Protein AF-A0A447XXS0-F1 (afdb_monomer_lite)

Radius of gyration: 13.25 Å; chains: 1; bounding box: 32×19×30 Å

Secondary structure (DSSP, 8-state):
---EEE-SSS-EEE---GGGHHHHHHHHHHTHHHHHHH-SGGGT---

Structure (mmCIF, N/CA/C/O backbone):
data_AF-A0A447XXS0-F1
#
_entry.id   AF-A0A447XXS0-F1
#
loop_
_atom_site.group_PDB
_atom_site.id
_atom_site.type_symbol
_atom_site.label_atom_id
_atom_site.label_alt_id
_atom_site.label_comp_id
_atom_site.label_asym_id
_atom_site.label_entity_id
_atom_site.label_seq_id
_atom_site.pdbx_PDB_ins_code
_atom_site.Cartn_x
_atom_site.Cartn_y
_atom_site.Cartn_z
_atom_site.occupancy
_atom_site.B_iso_or_equiv
_atom_site.auth_seq_id
_atom_site.auth_comp_id
_atom_site.auth_asym_id
_atom_site.auth_atom_id
_atom_site.pdbx_PDB_model_num
ATOM 1 N N . MET A 1 1 ? -16.612 -9.387 -5.642 1.00 51.03 1 MET A N 1
ATOM 2 C CA . MET A 1 1 ? -16.755 -9.521 -4.177 1.00 51.03 1 MET A CA 1
ATOM 3 C C . MET A 1 1 ? -15.596 -8.783 -3.546 1.00 51.03 1 MET A C 1
ATOM 5 O O . MET A 1 1 ? -14.463 -9.084 -3.885 1.00 51.03 1 MET A O 1
ATOM 9 N N . THR A 1 2 ? -15.871 -7.768 -2.737 1.00 60.41 2 THR A N 1
ATOM 10 C CA . THR A 1 2 ? -14.856 -7.006 -2.000 1.00 60.41 2 THR A CA 1
ATOM 11 C C . THR A 1 2 ? -14.873 -7.483 -0.557 1.00 60.41 2 THR A C 1
ATOM 13 O O . THR A 1 2 ? -15.869 -7.279 0.135 1.00 60.41 2 THR A O 1
ATOM 16 N N . GLU A 1 3 ? -13.814 -8.163 -0.127 1.00 78.25 3 GLU A N 1
ATOM 17 C CA . GLU A 1 3 ? -13.636 -8.532 1.277 1.00 78.25 3 GLU A CA 1
ATOM 18 C C . GLU A 1 3 ? -13.167 -7.300 2.057 1.00 78.25 3 GLU A C 1
ATOM 20 O O . GLU A 1 3 ? -12.135 -6.709 1.731 1.00 78.25 3 GLU A O 1
ATOM 25 N N . THR A 1 4 ? -13.943 -6.904 3.066 1.00 81.25 4 THR A N 1
ATOM 26 C CA . THR A 1 4 ? -13.630 -5.771 3.944 1.00 81.25 4 THR A CA 1
ATOM 27 C C . THR A 1 4 ? -13.615 -6.251 5.391 1.00 81.25 4 THR A C 1
ATOM 29 O O . THR A 1 4 ? -14.571 -6.876 5.850 1.00 81.25 4 THR A O 1
ATOM 32 N N . ILE A 1 5 ? -12.542 -5.952 6.119 1.00 86.88 5 ILE A N 1
ATOM 33 C CA . ILE A 1 5 ? -12.366 -6.263 7.539 1.00 86.88 5 ILE A CA 1
ATOM 34 C C . ILE A 1 5 ? -12.392 -4.946 8.314 1.00 86.88 5 ILE A C 1
ATOM 36 O O . ILE A 1 5 ? -11.536 -4.082 8.121 1.00 86.88 5 ILE A O 1
ATOM 40 N N . LYS A 1 6 ? -13.362 -4.788 9.215 1.00 84.56 6 LYS A N 1
ATOM 41 C CA . LYS A 1 6 ? -13.445 -3.610 10.084 1.00 84.56 6 LYS A CA 1
ATOM 42 C C . LYS A 1 6 ? -12.433 -3.734 11.224 1.00 84.56 6 LYS A C 1
ATOM 44 O O . LYS A 1 6 ? -12.513 -4.676 12.008 1.00 84.56 6 LYS A O 1
ATOM 49 N N . VAL A 1 7 ? -11.494 -2.792 11.312 1.00 86.12 7 VAL A N 1
ATOM 50 C CA . VAL A 1 7 ? -10.459 -2.768 12.362 1.00 86.12 7 VAL A CA 1
ATOM 51 C C . VAL A 1 7 ? -10.887 -1.868 13.519 1.00 86.12 7 VAL A C 1
ATOM 53 O O . VAL A 1 7 ? -10.723 -2.240 14.678 1.00 86.12 7 VAL A O 1
ATOM 56 N N . SER A 1 8 ? -11.462 -0.700 13.220 1.00 89.31 8 SER A N 1
ATOM 57 C CA . SER A 1 8 ? -11.977 0.247 14.220 1.00 89.31 8 SER A CA 1
ATOM 58 C C . SER A 1 8 ? -13.151 1.068 13.664 1.00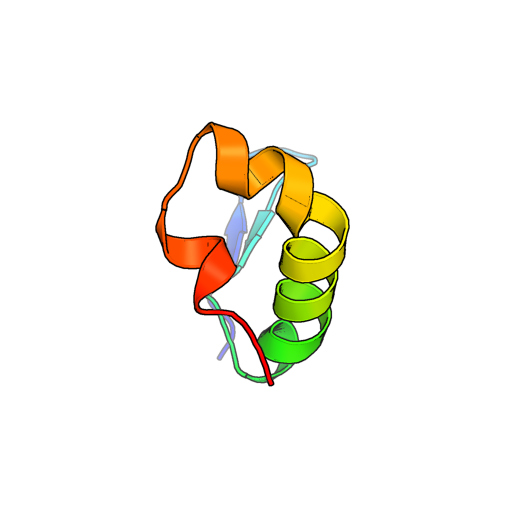 89.31 8 SER A C 1
ATOM 60 O O . SER A 1 8 ? -13.618 0.822 12.553 1.00 89.31 8 SER A O 1
ATOM 62 N N . GLU A 1 9 ? -13.659 2.046 14.422 1.00 85.00 9 GLU A N 1
ATOM 63 C CA . GLU A 1 9 ? -14.714 2.960 13.944 1.00 85.00 9 GLU A CA 1
ATOM 64 C C . GLU A 1 9 ? -14.273 3.851 12.771 1.00 85.00 9 GLU A C 1
ATOM 66 O O . GLU A 1 9 ? -15.125 4.340 12.036 1.00 85.00 9 GLU A O 1
ATOM 71 N N . SER A 1 10 ? -12.964 4.034 12.571 1.00 88.31 10 SER A N 1
ATOM 72 C CA . SER A 1 10 ? -12.391 4.898 11.530 1.00 88.31 10 SER A CA 1
ATOM 73 C C . SER A 1 10 ? -11.485 4.172 10.531 1.00 88.31 10 SER A C 1
ATOM 75 O O . SER A 1 10 ? -10.998 4.804 9.594 1.00 88.31 10 SER A O 1
ATOM 77 N N . LEU A 1 11 ? -11.228 2.873 10.723 1.00 88.44 11 LEU A N 1
ATOM 78 C CA . LEU A 1 11 ? -10.309 2.092 9.894 1.00 88.44 11 LEU A CA 1
ATOM 79 C C . LEU A 1 11 ? -10.961 0.805 9.399 1.00 88.44 11 LEU A C 1
ATOM 81 O O . LEU A 1 11 ? -11.412 -0.041 10.179 1.00 88.44 11 LEU A O 1
ATOM 85 N N . GLU A 1 12 ? -10.906 0.633 8.085 1.00 85.81 12 GLU A N 1
ATOM 86 C CA . GLU A 1 12 ? -11.363 -0.553 7.376 1.00 85.81 12 GLU A CA 1
ATOM 87 C C . GLU A 1 12 ? -10.235 -1.051 6.469 1.00 85.81 12 GLU A C 1
ATOM 89 O O . GLU A 1 12 ? -9.561 -0.275 5.788 1.00 85.81 12 GLU A O 1
ATOM 94 N N . LEU A 1 13 ? -9.991 -2.358 6.499 1.00 84.88 13 LEU A N 1
ATOM 95 C CA . LEU A 1 13 ? -9.041 -3.026 5.623 1.00 84.88 13 LEU A CA 1
ATOM 96 C C . LEU A 1 13 ? -9.811 -3.639 4.469 1.00 84.88 13 LEU A C 1
ATOM 98 O O . LEU A 1 13 ? -10.675 -4.485 4.677 1.00 84.88 13 LEU A O 1
ATOM 102 N N . HIS A 1 14 ? -9.470 -3.242 3.253 1.00 82.75 14 HIS A N 1
ATOM 103 C CA . HIS A 1 14 ? -10.055 -3.804 2.046 1.00 82.75 14 HIS A CA 1
ATOM 104 C C . HIS A 1 14 ? -9.046 -4.738 1.390 1.00 82.75 14 HIS A C 1
ATOM 106 O O . HIS A 1 14 ? -7.871 -4.385 1.242 1.00 82.75 14 HIS A O 1
ATOM 112 N N . ALA A 1 15 ? -9.497 -5.919 0.976 1.00 79.19 15 ALA A N 1
ATOM 113 C CA . ALA A 1 15 ? -8.691 -6.794 0.142 1.00 79.19 15 ALA A CA 1
ATOM 114 C C . ALA A 1 15 ? -8.300 -6.064 -1.151 1.00 79.19 15 ALA A C 1
ATOM 116 O O . ALA A 1 15 ? -9.106 -5.354 -1.765 1.00 79.19 15 ALA A O 1
ATOM 117 N N . VAL A 1 16 ? -7.038 -6.227 -1.552 1.00 73.12 16 VAL A N 1
ATOM 118 C CA . VAL A 1 16 ? -6.515 -5.601 -2.766 1.00 73.12 16 VAL A CA 1
ATOM 119 C C . VAL A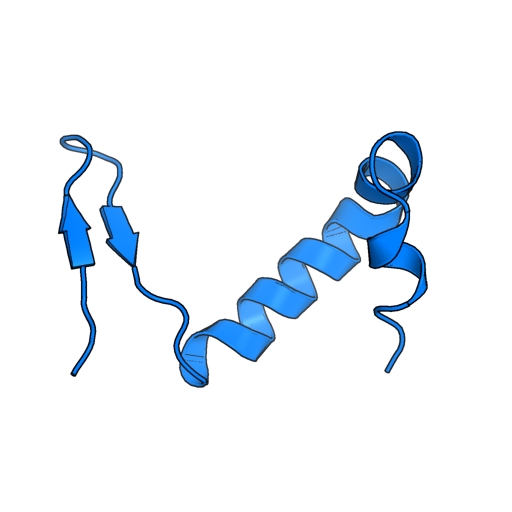 1 16 ? -7.313 -6.122 -3.960 1.00 73.12 16 VAL A C 1
ATOM 121 O O . VAL A 1 16 ? -7.410 -7.324 -4.183 1.00 73.12 16 VAL A O 1
ATOM 124 N N . ALA A 1 17 ? -7.886 -5.195 -4.722 1.00 74.31 17 ALA A N 1
ATOM 125 C CA . ALA A 1 17 ? -8.647 -5.466 -5.936 1.00 74.31 17 ALA A CA 1
ATOM 126 C C . ALA A 1 17 ? -8.072 -4.620 -7.076 1.00 74.31 17 ALA A C 1
ATOM 128 O O . ALA A 1 17 ? -7.413 -3.612 -6.815 1.00 74.31 17 ALA A O 1
ATOM 129 N N . GLU A 1 18 ? -8.346 -4.987 -8.329 1.00 72.00 18 GLU A N 1
ATOM 130 C CA . GLU A 1 18 ? -7.820 -4.288 -9.516 1.00 72.00 18 GLU A CA 1
ATOM 131 C C . GLU A 1 18 ? -8.134 -2.781 -9.510 1.00 72.00 18 GLU A C 1
ATOM 133 O O . GLU A 1 18 ? -7.289 -1.959 -9.857 1.00 72.00 18 GLU A O 1
ATOM 138 N N . ASN A 1 19 ? -9.297 -2.396 -8.978 1.00 71.31 19 ASN A N 1
ATOM 139 C CA . ASN A 1 19 ? -9.721 -0.998 -8.841 1.00 71.31 19 ASN A CA 1
ATOM 140 C C . ASN A 1 19 ? -8.828 -0.172 -7.894 1.00 71.31 19 ASN A C 1
ATOM 142 O O . ASN A 1 19 ? -8.816 1.056 -7.961 1.00 71.31 19 ASN A O 1
ATOM 146 N N . HIS A 1 20 ? -8.082 -0.832 -7.005 1.00 73.00 20 HIS A N 1
ATOM 147 C CA . HIS A 1 20 ? -7.178 -0.187 -6.056 1.00 73.00 20 HIS A CA 1
ATOM 148 C C . HIS A 1 20 ? -5.744 -0.082 -6.584 1.00 73.00 20 HIS A C 1
ATOM 150 O O . HIS A 1 20 ? -4.926 0.594 -5.964 1.00 73.00 20 HIS A O 1
ATOM 156 N N . VAL A 1 21 ? -5.424 -0.698 -7.727 1.00 77.50 21 VAL A N 1
ATOM 157 C CA . VAL A 1 21 ? -4.058 -0.728 -8.272 1.00 77.50 21 VAL A CA 1
ATOM 158 C C . VAL A 1 21 ? -3.577 0.679 -8.628 1.00 77.50 21 VAL A C 1
ATOM 160 O O . VAL A 1 21 ? -2.472 1.060 -8.251 1.00 77.50 21 VAL A O 1
ATOM 163 N N . THR A 1 22 ? -4.416 1.492 -9.277 1.00 80.81 22 THR A N 1
ATOM 164 C CA . THR A 1 22 ? -4.081 2.881 -9.633 1.00 80.81 22 THR A CA 1
ATOM 165 C C . THR A 1 22 ? -3.834 3.776 -8.410 1.00 80.81 22 THR A C 1
ATOM 167 O O . THR A 1 22 ? -2.758 4.378 -8.342 1.00 80.81 22 THR A O 1
ATOM 170 N N . PRO A 1 23 ? -4.750 3.880 -7.423 1.00 82.06 23 PRO A N 1
ATOM 171 C CA . PRO A 1 23 ? -4.504 4.704 -6.238 1.00 82.06 23 PRO A CA 1
ATOM 172 C C . PRO A 1 23 ? -3.364 4.160 -5.364 1.00 82.06 23 PRO A C 1
ATOM 17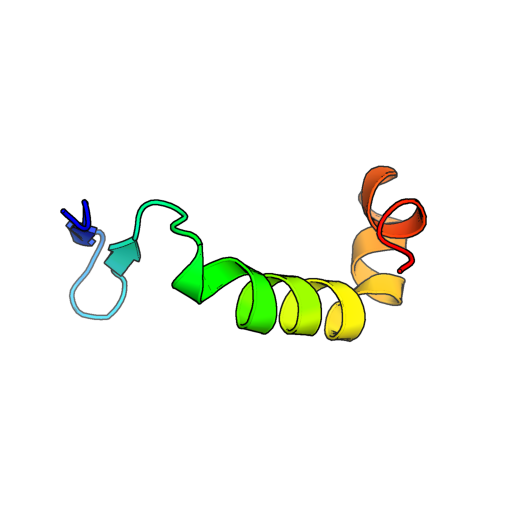4 O O . PRO A 1 23 ? -2.594 4.949 -4.814 1.00 82.06 23 PRO A O 1
ATOM 177 N N . LEU A 1 24 ? -3.188 2.835 -5.278 1.00 83.69 24 LEU A N 1
ATOM 178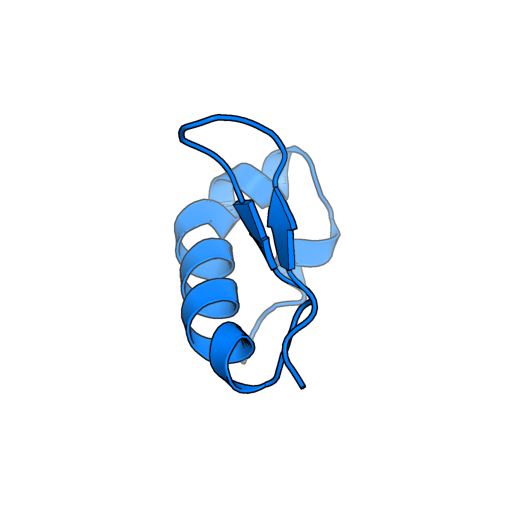 C CA . LEU A 1 24 ? -2.061 2.227 -4.564 1.00 83.69 24 LEU A CA 1
ATOM 179 C C . LEU A 1 24 ? -0.727 2.584 -5.230 1.00 83.69 24 LEU A C 1
ATOM 181 O O . LEU A 1 24 ? 0.209 2.998 -4.548 1.00 83.69 24 LEU A O 1
ATOM 185 N N . TYR A 1 25 ? -0.647 2.494 -6.559 1.00 82.75 25 TYR A N 1
ATOM 186 C CA . TYR A 1 25 ? 0.544 2.885 -7.311 1.00 82.75 25 TYR A CA 1
ATOM 187 C C . TYR A 1 25 ? 0.869 4.370 -7.126 1.00 82.75 25 TYR A C 1
ATOM 189 O O . TYR A 1 25 ? 2.017 4.721 -6.856 1.00 82.75 25 TYR A O 1
ATOM 197 N N . GLN A 1 26 ? -0.135 5.251 -7.184 1.00 84.62 26 GLN A N 1
ATOM 198 C CA . GLN A 1 26 ? 0.055 6.677 -6.901 1.00 84.62 26 GLN A CA 1
ATOM 199 C C . GLN A 1 26 ? 0.584 6.917 -5.482 1.00 84.62 26 GLN A C 1
ATOM 201 O O . GLN A 1 26 ? 1.466 7.756 -5.292 1.00 84.62 26 GLN A O 1
ATOM 206 N N . LEU A 1 27 ? 0.097 6.163 -4.493 1.00 87.69 27 LEU A N 1
ATOM 207 C CA . LEU A 1 27 ? 0.569 6.257 -3.113 1.00 87.69 27 LEU A CA 1
ATOM 208 C C . LEU A 1 27 ? 2.026 5.790 -2.968 1.00 87.69 27 LEU A C 1
ATOM 210 O O . LEU A 1 27 ? 2.801 6.427 -2.249 1.00 87.69 27 LEU A O 1
ATOM 214 N N . ILE A 1 28 ? 2.414 4.723 -3.671 1.00 86.50 28 ILE A N 1
ATOM 215 C CA . ILE A 1 28 ? 3.796 4.224 -3.702 1.00 86.50 28 ILE A CA 1
ATOM 216 C C . ILE A 1 28 ? 4.707 5.246 -4.380 1.00 86.50 28 ILE A C 1
ATOM 218 O O . ILE A 1 28 ? 5.734 5.599 -3.810 1.00 86.50 28 ILE A O 1
ATOM 222 N N . CYS A 1 29 ? 4.321 5.780 -5.542 1.00 85.75 29 CYS A N 1
ATOM 223 C CA . CYS A 1 29 ? 5.079 6.814 -6.249 1.00 85.75 29 CYS A CA 1
ATOM 224 C C . CYS A 1 29 ? 5.241 8.085 -5.408 1.00 85.75 29 CYS A C 1
ATOM 226 O O . CYS A 1 29 ? 6.348 8.616 -5.315 1.00 85.75 29 CYS A O 1
ATOM 228 N N . LYS A 1 30 ? 4.177 8.535 -4.732 1.00 88.44 30 LYS A N 1
ATOM 229 C CA . LYS A 1 30 ? 4.220 9.695 -3.830 1.00 88.44 30 LYS A CA 1
ATOM 230 C C . LYS A 1 30 ? 5.213 9.498 -2.684 1.00 88.44 30 LYS A C 1
ATOM 232 O O . LYS A 1 30 ? 5.914 10.435 -2.319 1.00 88.44 30 LYS A O 1
ATOM 237 N N . ASN A 1 31 ? 5.278 8.290 -2.130 1.00 89.12 31 ASN A N 1
ATOM 238 C CA . ASN A 1 31 ? 6.151 7.971 -1.003 1.00 89.12 31 ASN A CA 1
ATOM 239 C C . ASN A 1 31 ? 7.442 7.259 -1.428 1.00 89.12 31 ASN A C 1
ATOM 241 O O . ASN A 1 31 ? 8.149 6.750 -0.565 1.00 89.12 31 ASN A O 1
ATOM 245 N N . LYS A 1 32 ? 7.779 7.215 -2.725 1.00 84.12 32 LYS A N 1
ATOM 246 C CA . LYS A 1 32 ? 8.859 6.368 -3.260 1.00 84.12 32 LYS A CA 1
ATOM 247 C C . LYS A 1 32 ? 10.197 6.666 -2.595 1.00 84.12 32 LYS A C 1
ATOM 249 O O . LYS A 1 32 ? 10.835 5.745 -2.104 1.00 84.12 32 LYS A O 1
ATOM 254 N N . THR A 1 33 ? 10.570 7.940 -2.498 1.00 86.88 33 THR A N 1
ATOM 255 C CA . THR A 1 33 ? 11.824 8.375 -1.865 1.00 86.88 33 THR A CA 1
ATOM 256 C C . THR A 1 33 ? 11.905 7.974 -0.393 1.00 86.88 33 THR A C 1
ATOM 258 O O . THR A 1 33 ? 12.961 7.561 0.071 1.00 86.88 33 THR A O 1
ATOM 261 N N . TRP A 1 34 ? 10.793 8.067 0.341 1.00 90.94 34 TRP A N 1
ATOM 262 C CA . TRP A 1 34 ? 10.734 7.677 1.750 1.00 90.94 34 TRP A CA 1
ATOM 263 C C . TRP A 1 34 ? 10.751 6.153 1.911 1.00 90.94 34 TRP A C 1
ATOM 265 O O . TRP A 1 34 ? 11.536 5.614 2.684 1.00 90.94 34 TRP A O 1
ATOM 275 N N . LEU A 1 35 ? 9.955 5.435 1.114 1.00 89.06 35 LEU A N 1
ATOM 276 C CA . LEU A 1 35 ? 9.914 3.975 1.129 1.00 89.06 35 LEU A CA 1
ATOM 277 C C . LEU A 1 35 ? 11.266 3.373 0.734 1.00 89.06 35 LEU A C 1
ATOM 279 O O . LEU A 1 35 ? 11.658 2.380 1.329 1.00 89.06 35 LEU A O 1
ATOM 283 N N . GLN A 1 36 ? 12.008 3.979 -0.197 1.00 87.44 36 GLN A N 1
ATOM 284 C CA . GLN A 1 36 ? 13.350 3.532 -0.597 1.00 87.44 36 GLN A CA 1
ATOM 285 C C . GLN A 1 36 ? 14.380 3.576 0.540 1.00 87.44 36 GLN A C 1
ATOM 287 O O . GLN A 1 36 ? 15.374 2.859 0.483 1.00 87.44 36 GLN A O 1
ATOM 292 N N . GLN A 1 37 ? 14.153 4.382 1.581 1.00 87.25 37 GLN A N 1
ATOM 293 C CA . GLN A 1 37 ? 15.046 4.441 2.742 1.00 87.25 37 GLN A CA 1
ATOM 294 C C . GLN A 1 37 ? 14.878 3.235 3.675 1.00 87.25 37 GLN A C 1
ATOM 296 O O . GLN A 1 37 ? 15.790 2.922 4.435 1.00 87.25 37 GLN A O 1
ATOM 301 N N . SER A 1 38 ? 13.722 2.566 3.645 1.00 88.88 38 SER A N 1
ATOM 302 C CA . SER A 1 38 ? 13.407 1.435 4.534 1.00 88.88 38 SER A CA 1
ATOM 303 C C . SER A 1 38 ? 13.136 0.124 3.792 1.00 88.88 38 SER A C 1
ATOM 305 O O . SER A 1 38 ? 13.244 -0.948 4.380 1.00 88.88 38 SER A O 1
ATOM 307 N N . LEU A 1 39 ? 12.775 0.184 2.510 1.00 86.94 39 LEU A N 1
ATOM 308 C CA . LEU A 1 39 ? 12.351 -0.943 1.687 1.00 86.94 39 LEU A CA 1
ATOM 309 C C . LEU A 1 39 ? 13.064 -0.901 0.334 1.00 86.94 39 LEU A C 1
ATOM 311 O O . LEU A 1 39 ? 13.150 0.137 -0.313 1.00 86.94 39 LEU A O 1
ATOM 315 N N . ASN A 1 40 ? 13.520 -2.064 -0.130 1.00 82.31 40 ASN A N 1
ATOM 316 C CA . ASN A 1 40 ? 14.263 -2.184 -1.386 1.00 82.31 40 ASN A CA 1
ATOM 317 C C . ASN A 1 40 ? 13.339 -2.350 -2.611 1.00 82.31 40 ASN A C 1
ATOM 319 O O . ASN A 1 40 ? 13.713 -2.039 -3.731 1.00 82.31 40 ASN A O 1
ATOM 323 N N . TRP A 1 41 ? 12.107 -2.833 -2.443 1.00 84.31 41 TRP A N 1
ATOM 324 C CA . TRP A 1 41 ? 11.194 -3.078 -3.567 1.00 84.31 41 TRP A CA 1
ATOM 325 C C . TRP A 1 41 ? 10.647 -1.829 -4.314 1.00 84.31 41 TRP A C 1
ATOM 327 O O . TRP A 1 41 ? 10.434 -1.937 -5.523 1.00 84.31 41 TRP A O 1
ATOM 337 N N . PRO A 1 42 ? 10.458 -0.636 -3.697 1.00 82.62 42 PRO A N 1
ATOM 338 C CA . PRO A 1 42 ? 9.844 0.522 -4.363 1.00 82.62 42 PRO 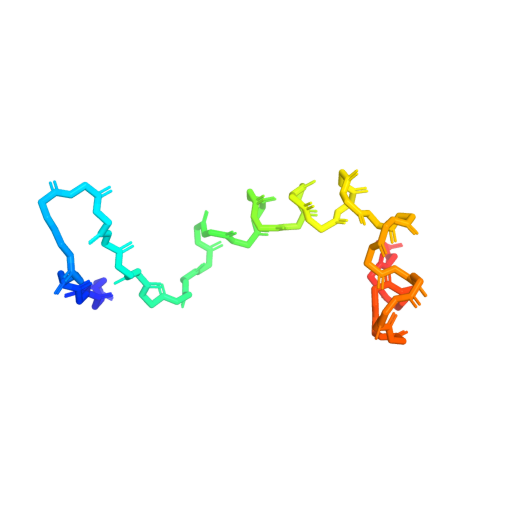A CA 1
ATOM 339 C C . PRO A 1 42 ? 10.637 1.059 -5.561 1.00 82.62 42 PRO A C 1
ATOM 341 O O . PRO A 1 42 ? 10.082 1.751 -6.412 1.00 82.62 42 PRO A O 1
ATOM 344 N N . GLN A 1 43 ? 11.936 0.758 -5.659 1.00 79.81 43 GLN A N 1
ATOM 345 C CA . GLN A 1 43 ? 12.748 1.126 -6.824 1.00 79.81 43 GLN A CA 1
ATOM 346 C C . GLN A 1 43 ? 12.348 0.358 -8.095 1.00 79.81 43 GLN A C 1
ATOM 348 O O . GLN A 1 43 ? 12.469 0.903 -9.191 1.00 79.81 43 GLN A O 1
ATOM 353 N N . PHE A 1 44 ? 11.804 -0.856 -7.947 1.00 79.25 44 PHE A N 1
ATOM 354 C CA . PHE A 1 44 ? 11.329 -1.684 -9.060 1.00 79.25 44 PHE A CA 1
ATOM 355 C C . PHE A 1 44 ? 9.908 -1.321 -9.504 1.00 79.25 44 PHE A C 1
ATOM 357 O O . PHE A 1 44 ? 9.472 -1.744 -10.568 1.00 79.25 44 PHE A O 1
ATOM 364 N N . CYS A 1 45 ? 9.198 -0.490 -8.736 1.00 69.00 45 CYS A N 1
ATOM 365 C CA . CYS A 1 45 ? 7.965 0.151 -9.180 1.00 69.00 45 CYS A CA 1
ATOM 366 C C . CYS A 1 45 ? 8.319 1.316 -10.110 1.00 69.00 45 CYS A C 1
ATOM 368 O O . CYS A 1 45 ? 8.341 2.486 -9.709 1.00 69.00 45 CYS A O 1
ATOM 370 N N . SER A 1 46 ? 8.666 0.979 -11.346 1.00 57.72 46 SER A N 1
ATOM 371 C CA . SER A 1 46 ? 8.862 1.913 -12.449 1.00 57.72 46 SER A CA 1
ATOM 372 C C . SER A 1 46 ? 8.053 1.368 -13.623 1.00 57.72 46 SER A C 1
ATOM 374 O O . SER A 1 46 ? 8.129 0.176 -13.906 1.00 57.72 46 SER A O 1
ATOM 37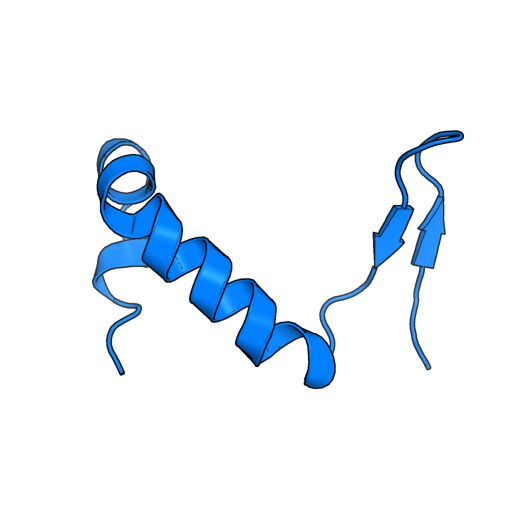6 N N . ASN A 1 47 ? 7.188 2.225 -14.167 1.00 55.44 47 ASN A N 1
ATOM 377 C CA . ASN A 1 47 ? 6.310 1.922 -15.297 1.00 55.44 47 ASN A CA 1
ATOM 378 C C . ASN A 1 47 ? 7.130 1.544 -16.537 1.00 55.44 47 ASN A C 1
ATOM 380 O O . ASN A 1 47 ? 8.212 2.156 -16.697 1.00 55.44 47 ASN A O 1
#

pLDDT: mean 80.78, std 9.21, range [51.03, 90.94]

Organism: Escherichia coli (NCBI:txid562)

Foldseek 3Di:
DWDWDDPDPPDIDIDDDPVCPVVVLVVLVVCVVVCVVPDVCSVVSDD

Sequence (47 aa):
MTETIKVSESLELHAVAENHVTPLYQLICKNKTWLQQSLNWPQFCSN